Protein AF-H6QPW7-F1 (afdb_monomer)

Organism: Puccinia graminis f. sp. tritici (strain CRL 75-36-700-3 / race SCCL) (NCBI:txid418459)

Structure (mmCIF, N/CA/C/O backbone):
data_AF-H6QPW7-F1
#
_entry.id   AF-H6QPW7-F1
#
loop_
_atom_site.group_PDB
_atom_site.id
_atom_site.type_symbol
_atom_site.label_atom_id
_atom_site.label_alt_id
_atom_site.label_comp_id
_atom_site.label_asym_id
_atom_site.label_entity_id
_atom_site.label_seq_id
_atom_site.pdbx_PDB_ins_code
_atom_site.Cartn_x
_atom_site.Cartn_y
_atom_site.Cartn_z
_atom_site.occupancy
_atom_site.B_iso_or_equiv
_atom_site.auth_seq_id
_atom_site.auth_comp_id
_atom_site.auth_asym_id
_atom_site.auth_atom_id
_atom_site.pdbx_PDB_model_num
ATOM 1 N N . MET A 1 1 ? 4.944 -26.495 13.567 1.00 39.94 1 MET A N 1
ATOM 2 C CA . MET A 1 1 ? 5.649 -27.652 12.977 1.00 39.94 1 MET A CA 1
ATOM 3 C C . MET A 1 1 ? 5.224 -27.762 11.519 1.00 39.94 1 MET A C 1
ATOM 5 O O . MET A 1 1 ? 4.071 -28.069 11.280 1.00 39.94 1 MET A O 1
ATOM 9 N N . LEU A 1 2 ? 6.108 -27.364 10.595 1.00 32.50 2 LEU A N 1
ATOM 10 C CA . LEU A 1 2 ? 6.227 -27.74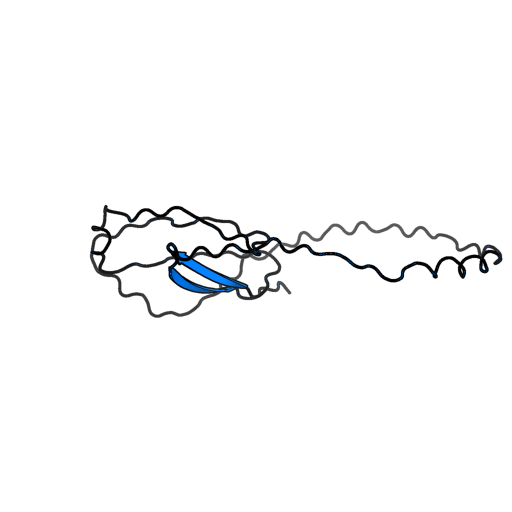3 9.172 1.00 32.50 2 LEU A CA 1
ATOM 11 C C . LEU A 1 2 ? 7.302 -26.815 8.576 1.00 32.50 2 LEU A C 1
ATOM 13 O O . LEU A 1 2 ? 7.024 -25.730 8.074 1.00 32.50 2 LEU A O 1
ATOM 17 N N . ARG A 1 3 ? 8.564 -27.215 8.748 1.00 32.81 3 ARG A N 1
ATOM 18 C CA . ARG A 1 3 ? 9.747 -26.561 8.182 1.00 32.81 3 ARG A CA 1
ATOM 19 C C . ARG A 1 3 ? 9.933 -27.149 6.778 1.00 32.81 3 ARG A C 1
ATOM 21 O O . ARG A 1 3 ? 10.166 -28.346 6.669 1.00 32.81 3 ARG A O 1
ATOM 28 N N . ARG A 1 4 ? 9.783 -26.357 5.710 1.00 34.12 4 ARG A N 1
ATOM 29 C CA . ARG A 1 4 ? 10.234 -26.767 4.367 1.00 34.12 4 ARG A CA 1
ATOM 30 C C . ARG A 1 4 ? 11.649 -26.250 4.152 1.00 34.12 4 ARG A C 1
ATOM 32 O O . ARG A 1 4 ? 11.848 -25.065 3.905 1.00 34.12 4 ARG A O 1
ATOM 39 N N . GLU A 1 5 ? 12.612 -27.152 4.274 1.00 38.09 5 GLU A N 1
ATOM 40 C CA . GLU A 1 5 ? 13.963 -26.990 3.741 1.00 38.09 5 GLU A CA 1
ATOM 41 C C . GLU A 1 5 ? 13.925 -27.208 2.224 1.00 38.09 5 GLU A C 1
ATOM 43 O O . GLU A 1 5 ? 13.403 -28.215 1.747 1.00 38.09 5 GLU A O 1
ATOM 48 N N . TYR A 1 6 ? 14.456 -26.254 1.459 1.00 46.06 6 TYR A N 1
ATOM 49 C CA . TYR A 1 6 ? 14.713 -26.435 0.031 1.00 46.06 6 TYR A CA 1
ATOM 50 C C . TYR A 1 6 ? 16.184 -26.843 -0.152 1.00 46.06 6 TYR A C 1
ATOM 52 O O . TYR A 1 6 ? 17.058 -26.151 0.378 1.00 46.06 6 TYR A O 1
ATOM 60 N N . PRO A 1 7 ? 16.492 -27.928 -0.885 1.00 53.88 7 PRO A N 1
ATOM 61 C CA . PRO A 1 7 ? 17.873 -28.298 -1.180 1.00 53.88 7 PRO A CA 1
ATOM 62 C C . PRO A 1 7 ? 18.510 -27.319 -2.187 1.00 53.88 7 PRO A C 1
ATOM 64 O O . PRO A 1 7 ? 17.799 -26.724 -3.004 1.00 53.88 7 PRO A O 1
ATOM 67 N N . PRO A 1 8 ? 19.848 -27.157 -2.186 1.00 44.06 8 PRO A N 1
ATOM 68 C CA . PRO A 1 8 ? 20.527 -26.330 -3.175 1.00 44.06 8 PRO A CA 1
ATOM 69 C C . PRO A 1 8 ? 20.484 -26.994 -4.560 1.00 44.06 8 PRO A C 1
ATOM 71 O O . PRO A 1 8 ? 20.964 -28.112 -4.752 1.00 44.06 8 PRO A O 1
ATOM 74 N N . LEU A 1 9 ? 19.940 -26.274 -5.544 1.00 38.06 9 LEU A N 1
ATOM 75 C CA . LEU A 1 9 ? 20.021 -26.623 -6.962 1.00 38.06 9 LEU A CA 1
ATOM 76 C C . LEU A 1 9 ? 21.491 -26.599 -7.414 1.00 38.06 9 LEU A C 1
ATOM 78 O O . LEU A 1 9 ? 22.078 -25.535 -7.605 1.00 38.06 9 LEU A O 1
ATOM 82 N N . LYS A 1 10 ? 22.084 -27.781 -7.610 1.00 41.88 10 LYS A N 1
ATOM 83 C CA . LYS A 1 10 ? 23.332 -27.946 -8.366 1.00 41.88 10 LYS A CA 1
ATOM 84 C C . LYS A 1 10 ? 23.009 -27.866 -9.858 1.00 41.88 10 LYS A C 1
ATOM 86 O O . LYS A 1 10 ? 22.508 -28.825 -10.437 1.00 41.88 10 LYS A O 1
ATOM 91 N N . LEU A 1 11 ? 23.293 -26.722 -10.475 1.00 35.28 11 LEU A N 1
ATOM 92 C CA . LEU A 1 11 ? 23.216 -26.555 -11.925 1.00 35.28 11 LEU A CA 1
ATOM 93 C C . LEU A 1 11 ? 24.535 -27.037 -12.549 1.00 35.28 11 LEU A C 1
ATOM 95 O O . LEU A 1 11 ? 25.520 -26.304 -12.592 1.00 35.28 11 LEU A O 1
ATOM 99 N N . GLY A 1 12 ? 24.567 -28.299 -12.977 1.00 38.00 12 GLY A N 1
ATOM 100 C CA . GLY A 1 12 ? 25.641 -28.832 -13.810 1.00 38.00 12 GLY A CA 1
ATOM 101 C C . GLY A 1 12 ? 25.436 -28.399 -15.260 1.00 38.00 12 GLY A C 1
ATOM 102 O O . GLY A 1 12 ? 24.451 -28.785 -15.883 1.00 38.00 12 GLY A O 1
ATOM 103 N N . PHE A 1 13 ? 26.355 -27.599 -15.800 1.00 38.84 13 PHE A N 1
ATOM 104 C CA . PHE A 1 13 ? 26.427 -27.337 -17.235 1.00 38.84 13 PHE A CA 1
ATOM 105 C C . PHE A 1 13 ? 27.181 -28.484 -17.909 1.00 38.84 13 PHE A C 1
ATOM 107 O O . PHE A 1 13 ? 28.396 -28.609 -17.779 1.00 38.84 13 PHE A O 1
ATOM 114 N N . PHE A 1 14 ? 26.441 -29.327 -18.621 1.00 38.41 14 PHE A N 1
ATOM 115 C CA . PHE A 1 14 ? 26.983 -30.287 -19.573 1.00 38.41 14 PHE A CA 1
ATOM 116 C C . PHE A 1 14 ? 27.149 -29.548 -20.909 1.00 38.41 14 PHE A C 1
ATOM 118 O O . PHE A 1 14 ? 26.158 -29.137 -21.509 1.00 38.41 14 PHE A O 1
ATOM 125 N N . LEU A 1 15 ? 28.388 -29.313 -21.348 1.00 40.44 15 LEU A N 1
ATOM 126 C CA . LEU A 1 15 ? 28.691 -28.782 -22.680 1.00 40.44 15 LEU A CA 1
ATOM 127 C C . LEU A 1 15 ? 29.106 -29.946 -23.591 1.00 40.44 15 LEU A C 1
ATOM 129 O O . LEU A 1 15 ? 30.235 -30.420 -23.456 1.00 40.44 15 LEU A O 1
ATOM 133 N N . PRO A 1 16 ? 28.270 -30.401 -24.539 1.00 44.91 16 PRO A N 1
ATOM 134 C CA . PRO A 1 16 ? 28.754 -31.189 -25.654 1.00 44.91 16 PRO A CA 1
ATOM 135 C C . PRO A 1 16 ? 29.005 -30.271 -26.860 1.00 44.91 16 PRO A C 1
ATOM 137 O O . PRO A 1 16 ? 28.100 -29.605 -27.352 1.00 44.91 16 PRO A O 1
ATOM 140 N N . GLY A 1 17 ? 30.242 -30.282 -27.359 1.00 46.91 17 GLY A N 1
ATOM 141 C CA . GLY A 1 17 ? 30.522 -30.008 -28.771 1.00 46.91 17 GLY A CA 1
ATOM 142 C C . GLY A 1 17 ? 30.824 -28.560 -29.155 1.00 46.91 17 GLY A C 1
ATOM 143 O O . GLY A 1 17 ? 30.012 -27.914 -29.800 1.00 46.91 17 GLY A O 1
ATOM 144 N N . MET A 1 18 ? 32.041 -28.088 -28.870 1.00 49.69 18 MET A N 1
ATOM 145 C CA . MET A 1 18 ? 32.648 -26.942 -29.578 1.00 49.69 18 MET A CA 1
ATOM 146 C C . MET A 1 18 ? 34.099 -27.234 -30.000 1.00 49.69 18 MET A C 1
ATOM 148 O O . MET A 1 18 ? 34.947 -26.348 -30.043 1.00 49.69 18 MET A O 1
ATOM 152 N N . ILE A 1 19 ? 34.400 -28.494 -30.320 1.00 54.38 19 ILE A N 1
ATOM 153 C CA . ILE A 1 19 ? 35.690 -28.914 -30.880 1.00 54.38 19 ILE A CA 1
ATOM 154 C C . ILE A 1 19 ? 35.390 -29.506 -32.253 1.00 54.38 19 ILE A C 1
ATOM 156 O O . ILE A 1 19 ? 35.017 -30.669 -32.332 1.00 54.38 19 ILE A O 1
ATOM 160 N N . THR A 1 20 ? 35.446 -28.681 -33.306 1.00 51.12 20 THR A N 1
ATOM 161 C CA . THR A 1 20 ? 35.619 -29.105 -34.724 1.00 51.12 20 THR A CA 1
ATOM 162 C C . THR A 1 20 ? 35.648 -27.954 -35.745 1.00 51.12 20 THR A C 1
ATOM 164 O O . THR A 1 20 ? 35.863 -28.218 -36.920 1.00 51.12 20 THR A O 1
ATOM 167 N N . ILE A 1 21 ? 35.528 -26.674 -35.361 1.00 50.00 21 ILE A N 1
ATOM 168 C CA . ILE A 1 21 ? 35.514 -25.559 -36.346 1.00 50.00 21 ILE A CA 1
ATOM 169 C C . ILE A 1 21 ? 36.919 -24.963 -36.613 1.00 50.00 21 ILE A C 1
ATOM 171 O O . ILE A 1 21 ? 37.089 -24.072 -37.436 1.00 50.00 21 ILE A O 1
ATOM 175 N N . LEU A 1 22 ? 37.979 -25.475 -35.977 1.00 49.81 22 LEU A N 1
ATOM 176 C CA . LEU A 1 22 ? 39.330 -24.906 -36.117 1.00 49.81 22 LEU A CA 1
ATOM 177 C C . LEU A 1 22 ? 40.135 -25.392 -37.338 1.00 49.81 22 LEU A C 1
ATOM 179 O O . LEU A 1 22 ? 41.239 -24.897 -37.544 1.00 49.81 22 LEU A O 1
ATOM 183 N N . LEU A 1 23 ? 39.608 -26.295 -38.178 1.00 50.81 23 LEU A N 1
ATOM 184 C CA . LEU A 1 23 ? 40.371 -26.869 -39.303 1.00 50.81 23 LEU A CA 1
ATOM 185 C C . LEU A 1 23 ? 39.978 -26.394 -40.715 1.00 50.81 23 LEU A C 1
ATOM 187 O O . LEU A 1 23 ? 40.616 -26.814 -41.674 1.00 50.81 23 LEU A O 1
ATOM 191 N N . SER A 1 24 ? 38.997 -25.497 -40.878 1.00 45.72 24 SER A N 1
ATOM 192 C CA . SER A 1 24 ? 38.627 -24.961 -42.206 1.00 45.72 24 SER A CA 1
ATOM 193 C C . SER A 1 24 ? 39.101 -23.526 -42.471 1.00 45.72 24 SER A C 1
ATOM 195 O O . SER A 1 24 ? 38.819 -22.981 -43.533 1.00 45.72 24 SER A O 1
ATOM 197 N N . CYS A 1 25 ? 39.814 -22.895 -41.532 1.00 46.94 25 CYS A N 1
ATOM 198 C CA . CYS A 1 25 ? 40.238 -21.491 -41.657 1.00 46.94 25 CYS A CA 1
ATOM 199 C C . CYS A 1 25 ? 41.645 -21.315 -42.271 1.00 46.94 25 CYS A C 1
ATOM 201 O O . CYS A 1 25 ? 42.064 -20.198 -42.554 1.00 46.94 25 CYS A O 1
ATOM 203 N N . ILE A 1 26 ? 42.387 -22.406 -42.499 1.00 54.00 26 ILE A N 1
ATOM 204 C CA . ILE A 1 26 ? 43.803 -22.347 -42.915 1.00 54.00 26 ILE A CA 1
ATOM 205 C C . ILE A 1 26 ? 43.977 -22.249 -44.447 1.00 54.00 26 ILE A C 1
ATOM 207 O O . ILE A 1 26 ? 45.061 -21.932 -44.925 1.00 54.00 26 ILE A O 1
ATOM 211 N N . THR A 1 27 ? 42.924 -22.418 -45.252 1.00 51.12 27 THR A N 1
ATOM 212 C CA . THR A 1 27 ? 43.046 -22.434 -46.725 1.00 51.12 27 THR A CA 1
ATOM 213 C C . THR A 1 27 ? 42.746 -21.110 -47.441 1.00 51.12 27 THR A C 1
ATOM 215 O O . THR A 1 27 ? 42.829 -21.070 -48.663 1.00 51.12 27 THR A O 1
ATOM 218 N N . PHE A 1 28 ? 42.481 -20.002 -46.736 1.00 47.91 28 PHE A N 1
ATOM 219 C CA . PHE A 1 28 ? 42.195 -18.697 -47.373 1.00 47.91 28 PHE A CA 1
ATOM 220 C C . PHE A 1 28 ? 43.339 -17.665 -47.315 1.00 47.91 28 PHE A C 1
ATOM 222 O O . PHE A 1 28 ? 43.139 -16.502 -47.653 1.00 47.91 28 PHE A O 1
ATOM 229 N N . LEU A 1 29 ? 44.560 -18.067 -46.944 1.00 51.06 29 LEU A N 1
ATOM 230 C CA . LEU A 1 29 ? 45.709 -17.158 -46.782 1.00 51.06 29 LEU A CA 1
ATOM 231 C C . LEU A 1 29 ? 46.474 -16.800 -48.074 1.00 51.06 29 LEU A C 1
ATOM 233 O O . LEU A 1 29 ? 47.597 -16.319 -47.993 1.00 51.06 29 LEU A O 1
ATOM 237 N N . ASN A 1 30 ? 45.891 -16.978 -49.263 1.00 53.06 30 ASN A N 1
ATOM 238 C CA . ASN A 1 30 ? 46.532 -16.558 -50.518 1.00 53.06 30 ASN A CA 1
ATOM 239 C C . ASN A 1 30 ? 45.555 -15.849 -51.466 1.00 53.06 30 ASN A C 1
ATOM 241 O O . ASN A 1 30 ? 45.174 -16.382 -52.504 1.00 53.06 30 ASN A O 1
ATOM 245 N N . LEU A 1 31 ? 45.181 -14.617 -51.116 1.00 56.28 31 LEU A N 1
ATOM 246 C CA . LEU A 1 31 ? 44.671 -13.625 -52.065 1.00 56.28 31 LEU A CA 1
ATOM 247 C C . LEU A 1 31 ? 45.597 -12.395 -52.038 1.00 56.28 31 LEU A C 1
ATOM 249 O O . LEU A 1 31 ? 46.039 -12.000 -50.956 1.00 56.28 31 LEU A O 1
ATOM 253 N N . PRO A 1 32 ? 45.917 -11.793 -53.200 1.00 57.75 32 PRO A N 1
ATOM 254 C CA . PRO A 1 32 ? 46.751 -10.598 -53.271 1.00 57.75 32 PRO A CA 1
ATOM 255 C C . PRO A 1 32 ? 46.075 -9.424 -52.541 1.00 57.75 32 PRO A C 1
ATOM 257 O O . PRO A 1 32 ? 44.8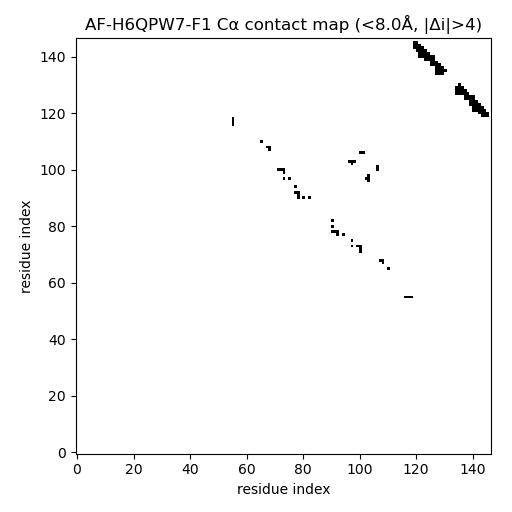46 -9.326 -52.548 1.00 57.75 32 PRO A O 1
ATOM 260 N N . PRO A 1 33 ? 46.845 -8.516 -51.917 1.00 56.28 33 PRO A N 1
ATOM 261 C CA . PRO A 1 33 ? 46.281 -7.406 -51.169 1.00 56.28 33 PRO A CA 1
ATOM 262 C C . PRO A 1 33 ? 45.638 -6.404 -52.131 1.00 56.28 33 PRO A C 1
ATOM 264 O O . PRO A 1 33 ? 46.318 -5.621 -52.793 1.00 56.28 33 PRO A O 1
ATOM 267 N N . THR A 1 34 ? 44.311 -6.390 -52.194 1.00 50.38 34 THR A N 1
ATOM 268 C CA . THR A 1 34 ? 43.570 -5.260 -52.753 1.00 50.38 34 THR A CA 1
ATOM 269 C C . THR A 1 34 ? 43.735 -4.087 -51.790 1.00 50.38 34 THR A C 1
ATOM 271 O O . THR A 1 34 ? 43.269 -4.137 -50.650 1.00 50.38 34 THR A O 1
ATOM 274 N N . ILE A 1 35 ? 44.418 -3.024 -52.221 1.00 52.44 35 ILE A N 1
ATOM 275 C CA . ILE A 1 35 ? 44.517 -1.779 -51.452 1.00 52.44 35 ILE A CA 1
ATOM 276 C C . ILE A 1 35 ? 43.123 -1.142 -51.410 1.00 52.44 35 ILE A C 1
ATOM 278 O O . ILE A 1 35 ? 42.723 -0.409 -52.312 1.00 52.44 35 ILE A O 1
ATOM 282 N N . LEU A 1 36 ? 42.365 -1.423 -50.351 1.00 48.28 36 LEU A N 1
ATOM 283 C CA . LEU A 1 36 ? 41.203 -0.628 -49.972 1.00 48.28 36 LEU A CA 1
ATOM 284 C C . LEU A 1 36 ? 41.717 0.627 -49.269 1.00 48.28 36 LEU A C 1
ATOM 286 O O . LEU A 1 36 ? 42.100 0.596 -48.095 1.00 48.28 36 LEU A O 1
ATOM 290 N N . GLY A 1 37 ? 41.741 1.733 -50.015 1.00 48.31 37 GLY A N 1
ATOM 291 C CA . GLY A 1 37 ? 41.980 3.062 -49.471 1.00 48.31 37 GLY A CA 1
ATOM 292 C C . GLY A 1 37 ? 41.043 3.309 -48.293 1.00 48.31 37 GLY A C 1
ATOM 293 O O . GLY A 1 37 ? 39.834 3.458 -48.462 1.00 48.31 37 GLY A O 1
ATOM 294 N N . HIS A 1 38 ? 41.602 3.333 -47.084 1.00 45.44 38 HIS A N 1
ATOM 295 C CA . HIS A 1 38 ? 40.885 3.736 -45.884 1.00 45.44 38 HIS A CA 1
ATOM 296 C C . HIS A 1 38 ? 40.676 5.249 -45.941 1.00 45.44 38 HIS A C 1
ATOM 298 O O . HIS A 1 38 ? 41.431 6.030 -45.364 1.00 45.44 38 HIS A O 1
ATOM 304 N N . GLY A 1 39 ? 39.621 5.665 -46.641 1.00 44.72 39 GLY A N 1
ATOM 305 C CA . GLY A 1 39 ? 38.995 6.953 -46.400 1.00 44.72 39 GLY A CA 1
ATOM 306 C C . GLY A 1 39 ? 38.512 6.962 -44.955 1.00 44.72 39 GLY A C 1
ATOM 307 O O . GLY A 1 39 ? 37.447 6.433 -44.640 1.00 44.72 39 GLY A O 1
ATOM 308 N N . ARG A 1 40 ? 39.332 7.510 -44.054 1.00 45.16 40 ARG A N 1
ATOM 309 C CA . ARG A 1 40 ? 38.991 7.742 -42.652 1.00 45.16 40 ARG A CA 1
ATOM 310 C C . ARG A 1 40 ? 37.881 8.788 -42.629 1.00 45.16 40 ARG A C 1
ATOM 312 O O . ARG A 1 40 ? 38.143 9.982 -42.548 1.00 45.16 40 ARG A O 1
ATOM 319 N N . SER A 1 41 ? 36.638 8.331 -42.763 1.00 52.62 41 SER A N 1
ATOM 320 C CA . SER A 1 41 ? 35.471 9.168 -42.526 1.00 52.62 41 SER A CA 1
ATOM 321 C C . SER A 1 41 ? 35.555 9.634 -41.073 1.00 52.62 41 SER A C 1
ATOM 323 O O . SER A 1 41 ? 35.634 8.783 -40.178 1.00 52.62 41 SER A O 1
ATOM 325 N N . PRO A 1 42 ? 35.633 10.947 -40.798 1.00 51.56 42 PRO A N 1
ATOM 326 C CA . PRO A 1 42 ? 35.625 11.422 -39.430 1.00 51.56 42 PRO A CA 1
ATOM 327 C C . PRO A 1 42 ? 34.295 10.991 -38.818 1.00 51.56 42 PRO A C 1
ATOM 329 O O . PRO A 1 42 ? 33.228 11.431 -39.246 1.00 51.56 42 PRO A O 1
ATOM 332 N N . SER A 1 43 ? 34.355 10.100 -37.828 1.00 53.94 43 SER A N 1
ATOM 333 C CA . SER A 1 43 ? 33.201 9.758 -37.011 1.00 53.94 43 SER A CA 1
ATOM 334 C C . SER A 1 43 ? 32.712 11.052 -36.375 1.00 53.94 43 SER A C 1
ATOM 336 O O . SER A 1 43 ? 33.327 11.565 -35.438 1.00 53.94 43 SER A O 1
ATOM 338 N N . LYS A 1 44 ? 31.638 11.616 -36.926 1.00 51.22 44 LYS A N 1
ATOM 339 C CA . LYS A 1 44 ? 30.948 12.758 -36.346 1.00 51.22 44 LYS A CA 1
ATOM 340 C C . LYS A 1 44 ? 30.511 12.308 -34.956 1.00 51.22 44 LYS A C 1
ATOM 342 O O . LYS A 1 44 ? 29.613 11.478 -34.836 1.00 51.22 44 LYS A O 1
ATOM 347 N N . LEU A 1 45 ? 31.200 12.786 -33.918 1.00 56.69 45 LEU A N 1
ATOM 348 C CA . LEU A 1 45 ? 30.793 12.608 -32.529 1.00 56.69 45 LEU A CA 1
ATOM 349 C C . LEU A 1 45 ? 29.419 13.250 -32.407 1.00 56.69 45 LEU A C 1
ATOM 351 O O . LEU A 1 45 ? 29.270 14.466 -32.316 1.00 56.69 45 LEU A O 1
ATOM 355 N N . GLN A 1 46 ? 28.399 12.413 -32.523 1.00 59.16 46 GLN A N 1
ATOM 356 C CA . GLN A 1 46 ? 27.025 12.834 -32.420 1.00 59.16 46 GLN A CA 1
ATOM 357 C C . GLN A 1 46 ? 26.799 13.072 -30.936 1.00 59.16 46 GLN A C 1
ATOM 359 O O . GLN A 1 46 ? 26.654 12.127 -30.159 1.00 59.16 46 GLN A O 1
ATOM 364 N N . THR A 1 47 ? 26.872 14.343 -30.537 1.00 54.78 47 THR A N 1
ATOM 365 C CA . THR A 1 47 ? 26.465 14.802 -29.212 1.00 54.78 47 THR A CA 1
ATOM 366 C C . THR A 1 47 ? 25.166 14.091 -28.885 1.00 54.78 47 THR A C 1
ATOM 368 O O . THR A 1 47 ? 24.186 14.241 -29.621 1.00 54.78 47 THR A O 1
ATOM 371 N N . ARG A 1 48 ? 25.172 13.254 -27.836 1.00 60.31 48 ARG A N 1
ATOM 372 C CA . ARG A 1 48 ? 23.941 12.644 -27.336 1.00 60.31 48 ARG A CA 1
ATOM 373 C C . ARG A 1 48 ? 22.945 13.781 -27.196 1.00 60.31 48 ARG A C 1
ATOM 375 O O . ARG A 1 48 ? 23.203 14.706 -26.427 1.00 60.31 48 ARG A O 1
ATOM 382 N N . GLN A 1 49 ? 21.847 13.726 -27.950 1.00 55.25 49 GLN A N 1
ATOM 383 C CA . GLN A 1 49 ? 20.729 14.617 -27.691 1.00 55.25 49 GLN A CA 1
ATOM 384 C C . GLN A 1 49 ? 20.452 14.527 -26.197 1.00 55.25 49 GLN A C 1
ATOM 386 O O . GLN A 1 49 ? 20.299 13.429 -25.650 1.00 55.25 49 GLN A O 1
ATOM 391 N N . ILE A 1 50 ? 20.454 15.679 -25.533 1.00 56.28 50 ILE A N 1
ATOM 392 C CA . ILE A 1 50 ? 19.903 15.793 -24.194 1.00 56.28 50 ILE A CA 1
ATOM 393 C C . ILE A 1 50 ? 18.438 15.405 -24.365 1.00 56.28 50 ILE A C 1
ATOM 395 O O . ILE A 1 50 ? 17.623 16.193 -24.837 1.00 56.28 50 ILE A O 1
ATOM 399 N N . VAL A 1 51 ? 18.124 14.140 -24.089 1.00 59.56 51 VAL A N 1
ATOM 400 C CA . VAL A 1 51 ? 16.750 13.658 -24.055 1.00 59.56 51 VAL A CA 1
ATOM 401 C C . VAL A 1 51 ? 16.135 14.341 -22.848 1.00 59.56 51 VAL A C 1
ATOM 403 O O . VAL A 1 51 ? 16.311 13.886 -21.716 1.00 59.56 51 VAL A O 1
ATOM 406 N N . VAL A 1 52 ? 15.468 15.469 -23.090 1.00 58.66 52 VAL A N 1
ATOM 407 C CA . VAL A 1 52 ? 14.590 16.099 -22.112 1.00 58.66 52 VAL A CA 1
ATOM 408 C C . VAL A 1 52 ? 13.520 15.060 -21.810 1.00 58.66 52 VAL A C 1
ATOM 410 O O . VAL A 1 52 ? 12.649 14.779 -22.632 1.00 58.66 52 VAL A O 1
ATOM 413 N N . ARG A 1 53 ? 13.660 14.385 -20.668 1.00 61.59 53 ARG A N 1
ATOM 414 C CA . ARG A 1 53 ? 12.687 13.387 -20.239 1.00 61.59 53 ARG A CA 1
ATOM 415 C C . ARG A 1 53 ? 11.431 14.159 -19.848 1.00 61.59 53 ARG A C 1
ATOM 417 O O . ARG A 1 53 ? 11.534 14.988 -18.944 1.00 61.59 53 ARG A O 1
ATOM 424 N N . PRO A 1 54 ? 10.273 13.924 -20.487 1.00 63.44 54 PRO A N 1
ATOM 425 C CA . PRO A 1 54 ? 9.037 14.483 -19.969 1.00 63.44 54 PRO A CA 1
ATOM 426 C C . PRO A 1 54 ? 8.852 14.009 -18.523 1.00 63.44 54 PRO A C 1
ATOM 428 O O . PRO A 1 54 ? 9.305 12.917 -18.154 1.00 63.44 54 PRO A O 1
ATOM 431 N N . ASN A 1 55 ? 8.193 14.836 -17.711 1.00 67.75 55 ASN A N 1
ATOM 432 C CA . ASN A 1 55 ? 7.740 14.431 -16.384 1.00 67.75 55 ASN A CA 1
ATOM 433 C C . ASN A 1 55 ? 6.995 13.091 -16.474 1.00 67.75 55 ASN A C 1
ATOM 435 O O . ASN A 1 55 ? 6.383 12.775 -17.499 1.00 67.75 55 ASN A O 1
ATOM 439 N N . ALA A 1 56 ? 7.071 12.286 -15.411 1.00 66.94 56 ALA A N 1
ATOM 440 C CA . ALA A 1 56 ? 6.372 11.007 -15.363 1.00 66.94 56 ALA A CA 1
ATOM 441 C C . ALA A 1 56 ? 4.885 11.212 -15.697 1.00 66.94 56 ALA A C 1
ATOM 443 O O . ALA A 1 56 ? 4.247 12.110 -15.143 1.00 66.94 56 ALA A O 1
ATOM 444 N N . LEU A 1 57 ? 4.337 10.403 -16.612 1.00 70.69 57 LEU A N 1
ATOM 445 C CA . LEU A 1 57 ? 2.913 10.493 -16.923 1.00 70.69 57 LEU A CA 1
ATOM 446 C C . LEU A 1 57 ? 2.089 10.109 -15.699 1.00 70.69 57 LEU A C 1
ATOM 448 O O . LEU A 1 57 ? 2.349 9.095 -15.048 1.00 70.69 57 LEU A O 1
ATOM 452 N N . ARG A 1 58 ? 1.069 10.920 -15.417 1.00 71.44 58 ARG A N 1
ATOM 453 C CA . ARG A 1 58 ? 0.110 10.650 -14.355 1.00 71.44 58 ARG A CA 1
ATOM 454 C C . ARG A 1 58 ? -0.967 9.712 -14.888 1.00 71.44 58 ARG A C 1
ATOM 456 O O . ARG A 1 58 ? -1.855 10.141 -15.617 1.00 71.44 58 ARG A O 1
ATOM 463 N N . ASN A 1 59 ? -0.903 8.449 -14.487 1.00 71.38 59 ASN A N 1
ATOM 464 C CA . ASN A 1 59 ? -2.034 7.543 -14.642 1.00 71.38 59 ASN A CA 1
ATOM 465 C C . ASN A 1 59 ? -3.049 7.847 -13.537 1.00 71.38 59 ASN A C 1
ATOM 467 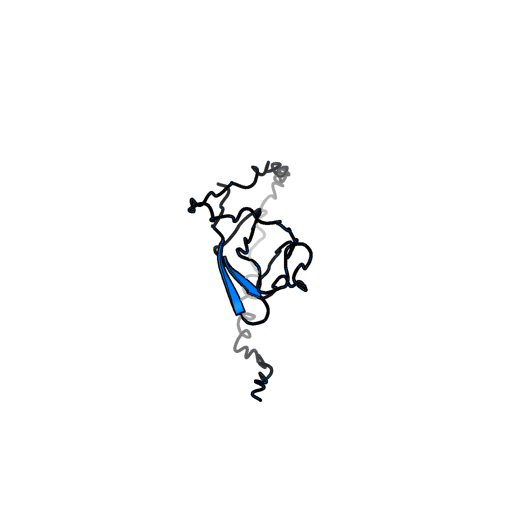O O . ASN A 1 59 ? -2.673 7.999 -12.374 1.00 71.38 59 ASN A O 1
ATOM 471 N N . PHE A 1 60 ? -4.320 7.964 -13.906 1.00 75.81 60 PHE A N 1
ATOM 472 C CA . PHE A 1 60 ? -5.413 8.145 -12.962 1.00 75.81 60 PHE A CA 1
ATOM 473 C C . PHE A 1 60 ? -6.379 6.979 -13.107 1.00 75.81 60 PHE A C 1
ATOM 475 O O . PHE A 1 60 ? -6.866 6.703 -14.200 1.00 75.81 60 PHE A O 1
ATOM 482 N N . GLU A 1 61 ? -6.626 6.297 -11.999 1.00 74.12 61 GLU A N 1
ATOM 483 C CA . GLU A 1 61 ? -7.665 5.285 -11.888 1.00 74.12 61 GLU A CA 1
ATOM 484 C C . GLU A 1 61 ? -8.812 5.905 -11.091 1.00 74.12 61 GLU A C 1
ATOM 486 O O . GLU A 1 61 ? -8.593 6.435 -9.999 1.00 74.12 61 GLU A O 1
ATOM 491 N N . ILE A 1 62 ? -10.024 5.870 -11.644 1.00 80.62 62 ILE A N 1
ATOM 492 C CA . ILE A 1 62 ? -11.215 6.324 -10.927 1.00 80.62 62 ILE A CA 1
ATOM 493 C C . ILE A 1 62 ? -11.602 5.224 -9.945 1.00 80.62 62 ILE A C 1
ATOM 495 O O . ILE A 1 62 ? -11.872 4.094 -10.345 1.00 80.62 62 ILE A O 1
ATOM 499 N N . ARG A 1 63 ? -11.641 5.569 -8.660 1.00 77.50 63 ARG A N 1
ATOM 500 C CA . ARG A 1 63 ? -12.208 4.735 -7.601 1.00 77.50 63 ARG A CA 1
ATOM 501 C C . ARG A 1 63 ? -13.221 5.559 -6.826 1.00 77.50 63 ARG A C 1
ATOM 503 O O . ARG A 1 63 ? -13.091 6.781 -6.745 1.00 77.50 63 ARG A O 1
ATOM 510 N N . GLU A 1 64 ? -14.221 4.888 -6.274 1.00 87.31 64 GLU A N 1
ATOM 511 C CA . GLU A 1 64 ? -15.126 5.519 -5.321 1.00 87.31 64 GLU A CA 1
ATOM 512 C C . GLU A 1 64 ? -14.313 6.047 -4.125 1.00 87.31 64 GLU A C 1
ATOM 514 O O . GLU A 1 64 ? -13.427 5.333 -3.636 1.00 87.31 64 GLU A O 1
ATOM 519 N N . PRO A 1 65 ? -14.542 7.297 -3.679 1.00 84.44 65 PRO A N 1
ATOM 520 C CA . PRO A 1 65 ? -13.849 7.830 -2.519 1.00 84.44 65 PRO A CA 1
ATOM 521 C C . PRO A 1 65 ? -14.083 6.938 -1.292 1.00 84.44 65 PRO A C 1
ATOM 523 O O . PRO A 1 65 ? -15.226 6.570 -1.019 1.00 84.44 65 PRO A O 1
ATOM 526 N N . PRO A 1 66 ? -13.035 6.595 -0.525 1.00 83.88 66 PRO A N 1
ATOM 527 C CA . PRO A 1 66 ? -13.212 5.808 0.684 1.00 83.88 66 PRO A CA 1
ATOM 528 C C . PRO A 1 66 ? -14.061 6.584 1.695 1.00 83.88 66 PRO A C 1
ATOM 530 O O . PRO A 1 66 ? -13.867 7.784 1.897 1.00 83.88 66 PRO A O 1
ATOM 533 N N . VAL A 1 67 ? -14.987 5.894 2.363 1.00 86.12 67 VAL A N 1
ATOM 534 C CA . VAL A 1 67 ? -15.751 6.474 3.472 1.00 86.12 67 VAL A CA 1
ATOM 535 C C . VAL A 1 67 ? -14.795 6.707 4.642 1.00 86.12 67 VAL A C 1
ATOM 537 O O . VAL A 1 67 ? -14.264 5.759 5.224 1.00 86.12 67 VAL A O 1
ATOM 540 N N . VAL A 1 68 ? -14.558 7.976 4.980 1.00 88.06 68 VAL A N 1
ATOM 541 C CA . VAL A 1 68 ? -13.655 8.359 6.072 1.00 88.06 68 VAL A CA 1
ATOM 542 C C . VAL A 1 68 ? -14.474 8.747 7.309 1.00 88.06 68 VAL A C 1
ATOM 544 O O . VAL A 1 68 ? -15.277 9.683 7.234 1.00 88.06 68 VAL A O 1
ATOM 547 N N . PRO A 1 69 ? -14.306 8.057 8.451 1.00 88.00 69 PRO A N 1
ATOM 548 C CA . PRO A 1 69 ? -14.986 8.416 9.690 1.00 88.00 69 PRO A CA 1
ATOM 549 C C . PRO A 1 69 ? -14.461 9.750 10.243 1.00 88.00 69 PRO A C 1
ATOM 551 O O . PRO A 1 69 ? -13.297 10.100 10.069 1.00 88.00 69 PRO A O 1
ATOM 554 N N . ARG A 1 70 ? -15.308 10.493 10.969 1.00 86.94 70 ARG A N 1
ATOM 555 C CA . ARG A 1 70 ? -14.953 11.784 11.601 1.00 86.94 70 ARG A CA 1
ATOM 556 C C . ARG A 1 70 ? -14.207 11.624 12.940 1.00 86.94 70 ARG A C 1
ATOM 558 O O . ARG A 1 70 ? -14.424 12.403 13.864 1.00 86.94 70 ARG A O 1
ATOM 565 N N . SER A 1 71 ? -13.380 10.591 13.077 1.00 87.19 71 SER A N 1
ATOM 566 C CA . SER A 1 71 ? -12.564 10.330 14.270 1.00 87.19 71 SER A CA 1
ATOM 567 C C . SER A 1 71 ? -11.172 10.956 14.143 1.00 87.19 71 SER A C 1
ATOM 569 O O . SER A 1 71 ? -10.777 11.419 13.073 1.00 87.19 71 SER A O 1
ATOM 571 N N . LYS A 1 72 ? -10.396 10.955 15.233 1.00 89.81 72 LYS A N 1
ATOM 572 C CA . LYS A 1 72 ? -8.985 11.356 15.191 1.00 89.81 72 LYS A CA 1
ATOM 573 C C . LYS A 1 72 ? -8.218 10.456 14.212 1.00 89.81 72 LYS A C 1
ATOM 575 O O . LYS A 1 72 ? -8.239 9.238 14.366 1.00 89.81 72 LYS A O 1
ATOM 580 N N . ALA A 1 73 ? -7.544 11.061 13.238 1.00 90.50 73 ALA A N 1
ATOM 581 C CA . ALA A 1 73 ? -6.698 10.364 12.275 1.00 90.50 73 ALA A CA 1
ATOM 582 C C . ALA A 1 73 ? -5.219 10.406 12.692 1.00 90.50 73 ALA A C 1
ATOM 584 O O . ALA A 1 73 ? -4.792 11.308 13.416 1.00 90.50 73 ALA A O 1
ATOM 585 N N . CYS A 1 74 ? -4.455 9.429 12.214 1.00 92.06 74 CYS A N 1
ATOM 586 C CA . CYS A 1 74 ? -3.002 9.329 12.325 1.00 92.06 74 CYS A CA 1
ATOM 587 C C . CYS A 1 74 ? -2.458 8.827 10.986 1.00 92.06 74 CYS A C 1
ATOM 589 O O . CYS A 1 74 ? -3.078 7.979 10.343 1.00 92.06 74 CYS A O 1
ATOM 591 N N . ASP A 1 75 ? -1.284 9.318 10.599 1.00 92.19 75 ASP A N 1
ATOM 592 C CA . ASP A 1 75 ? -0.598 8.893 9.384 1.00 92.19 75 ASP A CA 1
ATOM 593 C C . ASP A 1 75 ? 0.776 8.328 9.734 1.00 92.19 75 ASP A C 1
ATOM 595 O O . ASP A 1 75 ? 1.509 8.880 10.556 1.00 92.19 75 ASP A O 1
ATOM 599 N N . GLN A 1 76 ? 1.157 7.241 9.068 1.00 92.88 76 GLN A N 1
ATOM 600 C CA . GLN A 1 76 ? 2.472 6.631 9.223 1.00 92.88 76 GLN A CA 1
ATOM 601 C C . GLN A 1 76 ? 3.027 6.219 7.863 1.00 92.88 76 GLN A C 1
ATOM 603 O O . GLN A 1 76 ? 2.390 5.495 7.096 1.00 92.88 76 GLN A O 1
ATOM 608 N N . LEU A 1 77 ? 4.254 6.653 7.568 1.00 93.44 77 LEU A N 1
ATOM 609 C CA . LEU A 1 77 ? 4.970 6.216 6.376 1.00 93.44 77 LEU A CA 1
ATOM 610 C C . LEU A 1 77 ? 5.396 4.752 6.542 1.00 93.44 77 LEU A C 1
ATOM 612 O O . LEU A 1 77 ? 6.273 4.450 7.347 1.00 93.44 77 LEU A O 1
ATOM 616 N N . LEU A 1 78 ? 4.802 3.858 5.750 1.00 92.56 78 LEU A N 1
ATOM 617 C CA . LEU A 1 78 ? 5.121 2.428 5.796 1.00 92.56 78 LEU A CA 1
ATOM 618 C C . LEU A 1 78 ? 6.442 2.100 5.095 1.00 92.56 78 LEU A C 1
ATOM 620 O O . LEU A 1 78 ? 7.255 1.341 5.612 1.00 92.56 78 LEU A O 1
ATOM 624 N N . LEU A 1 79 ? 6.656 2.654 3.900 1.00 92.69 79 LEU A N 1
ATOM 625 C CA . LEU A 1 79 ? 7.835 2.366 3.093 1.00 92.69 79 LEU A CA 1
ATOM 626 C C . LEU A 1 79 ? 8.101 3.506 2.110 1.00 92.69 79 LEU A C 1
ATOM 628 O O . LEU A 1 79 ? 7.221 3.914 1.355 1.00 92.69 79 LEU A O 1
ATOM 632 N N . LYS A 1 80 ? 9.352 3.963 2.060 1.00 93.56 80 LYS A N 1
ATOM 633 C CA . LYS A 1 80 ? 9.876 4.786 0.967 1.00 93.56 80 LYS A CA 1
ATOM 634 C C . LYS A 1 80 ? 11.062 4.054 0.365 1.00 93.56 80 LYS A C 1
ATOM 636 O O . LYS A 1 80 ? 12.084 3.888 1.023 1.00 93.56 80 LYS A O 1
ATOM 641 N N . TYR A 1 81 ? 10.911 3.586 -0.869 1.00 91.38 81 TYR A N 1
ATOM 642 C CA . TYR A 1 81 ? 11.886 2.694 -1.484 1.00 91.38 81 TYR A CA 1
ATOM 643 C C . TYR A 1 81 ? 12.032 2.956 -2.980 1.00 91.38 81 TYR A C 1
ATOM 645 O O . TYR A 1 81 ? 11.054 3.245 -3.668 1.00 91.38 81 TYR A O 1
ATOM 653 N N . ASN A 1 82 ? 13.259 2.818 -3.482 1.00 89.19 82 ASN A N 1
ATOM 654 C CA . ASN A 1 82 ? 13.570 2.926 -4.902 1.00 89.19 82 ASN A CA 1
ATOM 655 C C . ASN A 1 82 ? 13.812 1.531 -5.477 1.00 89.19 82 ASN A C 1
ATOM 657 O O . ASN A 1 82 ? 14.828 0.895 -5.202 1.00 89.19 82 ASN A O 1
ATOM 661 N N . PHE A 1 83 ? 12.887 1.065 -6.309 1.00 85.81 83 PHE A N 1
ATOM 662 C CA . PHE A 1 83 ? 12.996 -0.233 -6.964 1.00 85.81 83 PHE A CA 1
ATOM 663 C C . PHE A 1 83 ? 13.829 -0.121 -8.250 1.00 85.81 83 PHE A C 1
ATOM 665 O O . PHE A 1 83 ? 13.346 0.363 -9.272 1.00 85.81 83 PHE A O 1
ATOM 672 N N . ALA A 1 84 ? 15.078 -0.594 -8.214 1.00 82.44 84 ALA A N 1
ATOM 673 C CA . ALA A 1 84 ? 15.951 -0.711 -9.384 1.00 82.44 84 ALA A CA 1
ATOM 674 C C . ALA A 1 84 ? 16.325 -2.183 -9.609 1.00 82.44 84 ALA A C 1
ATOM 676 O O . ALA A 1 84 ? 16.921 -2.808 -8.737 1.00 82.44 84 ALA A O 1
ATOM 677 N N . ASN A 1 85 ? 15.961 -2.748 -10.768 1.00 72.12 85 ASN A N 1
ATOM 678 C CA . ASN A 1 85 ? 16.113 -4.182 -11.060 1.00 72.12 85 ASN A CA 1
ATOM 679 C C . ASN A 1 85 ? 15.586 -5.080 -9.915 1.00 72.12 85 ASN A C 1
ATOM 681 O O . ASN A 1 85 ? 16.307 -5.901 -9.349 1.00 72.12 85 ASN A O 1
ATOM 685 N N . SER A 1 86 ? 14.320 -4.881 -9.545 1.00 72.12 86 SER A N 1
ATOM 686 C CA . SER A 1 86 ? 13.702 -5.431 -8.331 1.00 72.12 86 SER A CA 1
ATOM 687 C C . SER A 1 86 ? 13.265 -6.900 -8.423 1.00 72.12 86 SER A C 1
ATOM 689 O O . SER A 1 86 ? 12.523 -7.382 -7.568 1.00 72.12 86 SER A O 1
ATOM 691 N N . TYR A 1 87 ? 13.712 -7.644 -9.436 1.00 76.88 87 TYR A N 1
ATOM 692 C CA . TYR A 1 87 ? 13.404 -9.068 -9.553 1.00 76.88 87 TYR A CA 1
ATOM 693 C C . TYR A 1 87 ? 13.909 -9.839 -8.330 1.00 76.88 87 TYR A C 1
ATOM 695 O O . TYR A 1 87 ? 15.111 -9.895 -8.082 1.00 76.88 87 TYR A O 1
ATOM 703 N N . GLY A 1 88 ? 12.979 -10.416 -7.562 1.00 82.69 88 GLY A N 1
ATOM 704 C CA . GLY A 1 88 ? 13.294 -11.140 -6.327 1.00 82.69 88 GLY A CA 1
ATOM 705 C C . GLY A 1 88 ? 13.842 -10.263 -5.195 1.00 82.69 88 GLY A C 1
ATOM 706 O O . GLY A 1 88 ? 14.337 -10.797 -4.210 1.00 82.69 88 GLY A O 1
ATOM 707 N N . LYS A 1 89 ? 13.768 -8.932 -5.322 1.00 87.38 89 LYS A N 1
ATOM 708 C CA . LYS A 1 89 ? 14.283 -7.966 -4.341 1.00 87.38 89 LYS A CA 1
ATOM 709 C C . LYS A 1 89 ? 13.137 -7.080 -3.840 1.00 87.38 89 LYS A C 1
ATOM 711 O O . LYS A 1 89 ? 12.957 -5.975 -4.363 1.00 87.38 89 LYS A O 1
ATOM 716 N N . PRO A 1 90 ? 12.313 -7.578 -2.900 1.00 90.00 90 PRO A N 1
ATOM 717 C CA . PRO A 1 90 ? 11.244 -6.785 -2.310 1.00 90.00 90 PRO A CA 1
ATOM 718 C C . PRO A 1 90 ? 11.815 -5.675 -1.417 1.00 90.00 90 PRO A C 1
ATOM 720 O O . PRO A 1 90 ? 12.941 -5.761 -0.927 1.00 90.00 90 PRO A O 1
ATOM 723 N N . GLY A 1 91 ? 11.025 -4.622 -1.218 1.00 91.19 91 GLY A N 1
ATOM 724 C CA . GLY A 1 91 ? 11.284 -3.624 -0.186 1.00 91.19 91 GLY A CA 1
ATOM 725 C C . GLY A 1 91 ? 10.598 -4.071 1.099 1.00 91.19 91 GLY A C 1
ATOM 726 O O . GLY A 1 91 ? 9.396 -4.330 1.080 1.00 91.19 91 GLY A O 1
ATOM 727 N N . ASN A 1 92 ? 11.351 -4.149 2.192 1.00 93.38 92 ASN A N 1
ATOM 728 C CA . ASN A 1 92 ? 10.848 -4.584 3.492 1.00 93.38 92 ASN A CA 1
ATOM 729 C C . ASN A 1 92 ? 10.983 -3.435 4.496 1.00 93.38 92 ASN A C 1
ATOM 731 O O . ASN A 1 92 ? 11.972 -2.701 4.467 1.00 93.38 92 ASN A O 1
ATOM 735 N N . ALA A 1 93 ? 10.013 -3.303 5.395 1.00 93.75 93 ALA A N 1
ATOM 736 C CA . ALA A 1 93 ? 10.054 -2.359 6.505 1.00 93.75 93 ALA A CA 1
ATOM 737 C C . ALA A 1 93 ? 9.381 -2.972 7.735 1.00 93.75 93 ALA A C 1
ATOM 739 O O . ALA A 1 93 ? 8.412 -3.722 7.609 1.00 93.75 93 ALA A O 1
ATOM 740 N N . SER A 1 94 ? 9.894 -2.642 8.920 1.00 94.44 94 SER A N 1
ATOM 741 C CA . SER A 1 94 ? 9.227 -2.969 10.178 1.00 94.44 94 SER A CA 1
ATOM 742 C C . SER A 1 94 ? 8.043 -2.032 10.379 1.00 94.44 94 SER A C 1
ATOM 744 O O . SER A 1 94 ? 8.184 -0.815 10.259 1.00 94.44 94 SER A O 1
ATOM 746 N N . TYR A 1 95 ? 6.889 -2.595 10.719 1.00 91.81 95 TYR A N 1
ATOM 747 C CA . TYR A 1 95 ? 5.682 -1.838 11.018 1.00 91.81 95 TYR A CA 1
ATOM 748 C C . TYR A 1 95 ? 5.287 -2.045 12.476 1.00 91.81 95 TYR A C 1
ATOM 750 O O . TYR A 1 95 ? 5.140 -3.176 12.937 1.00 91.81 95 TYR A O 1
ATOM 758 N N . LEU A 1 96 ? 5.103 -0.937 13.188 1.00 92.88 96 LEU A N 1
ATOM 759 C CA . LEU A 1 96 ? 4.454 -0.911 14.490 1.00 92.88 96 LEU A CA 1
ATOM 760 C C . LEU A 1 96 ? 3.155 -0.116 14.348 1.00 92.88 96 LEU A C 1
ATOM 762 O O . LEU A 1 96 ? 3.222 1.018 13.870 1.00 92.88 96 LEU A O 1
ATOM 766 N N . PRO A 1 97 ? 2.005 -0.690 14.740 1.00 92.62 97 PRO A N 1
ATOM 767 C CA . PRO A 1 97 ? 0.728 0.010 14.771 1.00 92.62 97 PRO A CA 1
ATOM 768 C C . PRO A 1 97 ? 0.778 1.336 15.552 1.00 92.62 97 PRO A C 1
ATOM 770 O O . PRO A 1 97 ? 1.261 1.333 16.693 1.00 92.62 97 PRO A O 1
ATOM 773 N N . PRO A 1 98 ? 0.255 2.448 14.995 1.00 92.50 98 PRO A N 1
ATOM 774 C CA . PRO A 1 98 ? 0.126 3.704 15.727 1.00 92.50 98 PRO A CA 1
ATOM 775 C C . PRO A 1 98 ? -0.875 3.549 16.880 1.00 92.50 98 PRO A C 1
ATOM 777 O O . PRO A 1 98 ? -1.823 2.773 16.798 1.00 92.50 98 PRO A O 1
ATOM 780 N N . LYS A 1 99 ? -0.656 4.266 17.984 1.00 92.75 99 LYS A N 1
ATOM 781 C CA . LYS A 1 99 ? -1.517 4.195 19.187 1.00 92.75 99 LYS A CA 1
ATOM 782 C C . LYS A 1 99 ? -2.172 5.529 19.540 1.00 92.75 99 LYS A C 1
ATOM 784 O O . LYS A 1 99 ? -2.998 5.607 20.442 1.00 92.75 99 LYS A O 1
ATOM 789 N N . ASP A 1 100 ? -1.789 6.593 18.847 1.00 91.31 100 ASP A N 1
ATOM 790 C CA . ASP A 1 100 ? -2.218 7.970 19.076 1.00 91.31 100 ASP A CA 1
ATOM 791 C C . ASP A 1 100 ? -3.631 8.263 18.541 1.00 91.31 100 ASP A C 1
ATOM 793 O O . ASP A 1 100 ? -4.248 9.245 18.955 1.00 91.31 100 ASP A O 1
ATOM 797 N N . CYS A 1 101 ? -4.158 7.401 17.673 1.00 91.62 101 CYS A N 1
ATOM 798 C CA . CYS A 1 101 ? -5.471 7.482 17.016 1.00 91.62 101 CYS A CA 1
ATOM 799 C C . CYS A 1 101 ? -6.424 6.327 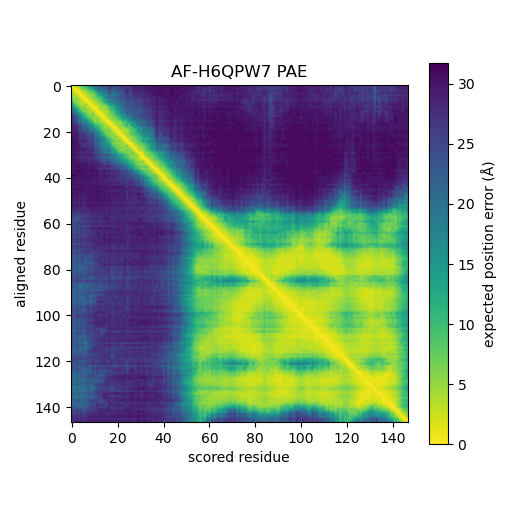17.389 1.00 91.62 101 CYS A C 1
ATOM 801 O O . CYS A 1 101 ? -7.447 6.138 16.736 1.00 91.62 101 CYS A O 1
ATOM 803 N N . GLY A 1 102 ? -6.095 5.549 18.423 1.00 92.12 102 GLY A N 1
ATOM 804 C CA . GLY A 1 102 ? -6.844 4.362 18.853 1.00 92.12 102 GLY A CA 1
ATOM 805 C C . GLY A 1 102 ? -5.913 3.183 19.126 1.00 92.12 102 GLY A C 1
ATOM 806 O O . GLY A 1 102 ? -4.762 3.196 18.687 1.00 92.12 102 GLY A O 1
ATOM 807 N N . GLN A 1 103 ? -6.385 2.172 19.861 1.00 93.38 103 GLN A N 1
ATOM 808 C CA . GLN A 1 103 ? -5.614 0.939 20.023 1.00 93.38 103 GLN A CA 1
ATOM 809 C C . GLN A 1 103 ? -5.658 0.110 18.728 1.00 93.38 103 GLN A C 1
ATOM 811 O O . GLN A 1 103 ? -6.646 0.174 17.989 1.00 93.38 103 GLN A O 1
ATOM 816 N N . PRO A 1 104 ? -4.610 -0.680 18.430 1.00 92.25 104 PRO A N 1
ATOM 817 C CA . PRO A 1 104 ? -4.612 -1.556 17.264 1.00 92.25 104 PRO A CA 1
ATOM 818 C C . PRO A 1 104 ? -5.793 -2.533 17.318 1.00 92.25 104 PRO A C 1
ATOM 820 O O . PRO A 1 104 ? -5.882 -3.337 18.242 1.00 92.25 104 PRO A O 1
ATOM 823 N N . GLY A 1 105 ? -6.678 -2.458 16.323 1.00 89.81 105 GLY A N 1
ATOM 824 C CA . GLY A 1 105 ? -7.913 -3.251 16.254 1.00 89.81 105 GLY A CA 1
ATOM 825 C C . GLY A 1 105 ? -9.201 -2.446 16.453 1.00 8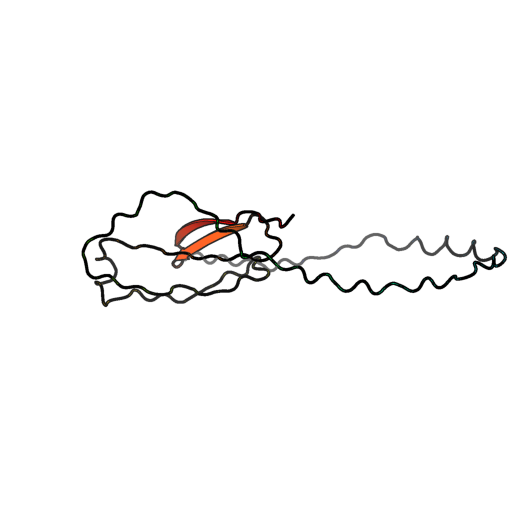9.81 105 GLY A C 1
ATOM 826 O O . G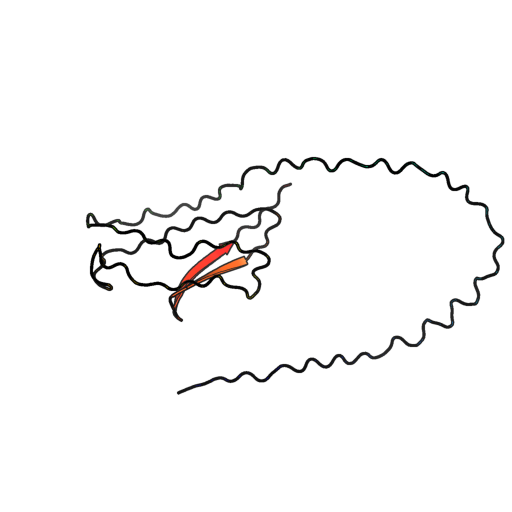LY A 1 105 ? -10.238 -2.867 15.953 1.00 89.81 105 GLY A O 1
ATOM 827 N N . ASP A 1 106 ? -9.127 -1.262 17.066 1.00 91.31 106 ASP A N 1
ATOM 828 C CA . ASP A 1 106 ? -10.306 -0.425 17.352 1.00 91.31 106 ASP A CA 1
ATOM 829 C C . ASP A 1 106 ? -10.557 0.656 16.286 1.00 91.31 106 ASP A C 1
ATOM 831 O O . ASP A 1 106 ? -11.463 1.484 16.409 1.00 91.31 106 ASP A O 1
ATOM 835 N N . TRP A 1 107 ? -9.738 0.702 15.234 1.00 91.69 107 TRP A N 1
ATOM 836 C CA . TRP A 1 107 ? -9.882 1.704 14.184 1.00 91.69 107 TRP A CA 1
ATOM 837 C C . TRP A 1 107 ? -11.107 1.420 13.314 1.00 91.69 107 TRP A C 1
ATOM 839 O O . TRP A 1 107 ? -11.268 0.329 12.773 1.00 91.69 107 TRP A O 1
ATOM 849 N N . ALA A 1 108 ? -11.924 2.448 13.094 1.00 91.06 108 ALA A N 1
ATOM 850 C CA . ALA A 1 108 ? -13.092 2.354 12.221 1.00 91.06 108 ALA A CA 1
ATOM 851 C C . ALA A 1 108 ? -12.734 2.281 10.722 1.00 91.06 108 ALA A C 1
ATOM 853 O O . ALA A 1 108 ? -13.548 1.836 9.918 1.00 91.06 108 ALA A O 1
ATOM 854 N N . SER A 1 109 ? -11.544 2.748 10.326 1.00 91.25 109 SER A N 1
ATOM 855 C CA . SER A 1 109 ? -11.077 2.713 8.937 1.00 91.25 109 SER A CA 1
ATOM 856 C C . SER A 1 109 ? -9.550 2.741 8.870 1.00 91.25 109 SER A C 1
ATOM 858 O O . SER A 1 109 ? -8.903 3.406 9.679 1.00 91.25 109 SER A O 1
ATOM 860 N N . VAL A 1 110 ? -8.986 2.033 7.889 1.00 91.12 110 VAL A N 1
ATOM 861 C CA . VAL A 1 110 ? -7.553 2.035 7.565 1.00 91.12 110 VAL A CA 1
ATOM 862 C C . VAL A 1 110 ? -7.409 2.338 6.080 1.00 91.12 110 VAL A C 1
ATOM 864 O O . VAL A 1 110 ? -7.902 1.593 5.234 1.00 91.12 110 VAL A O 1
ATOM 867 N N . ILE A 1 111 ? -6.730 3.439 5.760 1.00 90.31 111 ILE A N 1
ATOM 868 C CA . ILE A 1 111 ? -6.586 3.935 4.389 1.00 90.31 111 ILE A CA 1
ATOM 869 C C . ILE A 1 111 ? -5.122 3.822 3.977 1.00 90.31 111 ILE A C 1
ATOM 871 O O . ILE A 1 111 ? -4.228 4.329 4.651 1.00 90.31 111 ILE A O 1
ATOM 875 N N . PHE A 1 112 ? -4.878 3.160 2.849 1.00 89.50 112 PHE A N 1
ATOM 876 C CA . PHE A 1 112 ? -3.542 2.995 2.292 1.00 89.50 112 PHE A CA 1
ATOM 877 C C . PHE A 1 112 ? -3.311 3.977 1.141 1.00 89.50 112 PHE A C 1
ATOM 879 O O . PHE A 1 112 ? -3.933 3.867 0.085 1.00 89.50 112 PHE A O 1
ATOM 886 N N . ASN A 1 113 ? -2.381 4.913 1.340 1.00 90.00 113 ASN A N 1
ATOM 887 C CA . ASN A 1 113 ? -1.963 5.866 0.316 1.00 90.00 113 ASN A CA 1
ATOM 888 C C . ASN A 1 113 ? -0.681 5.391 -0.370 1.00 90.00 113 ASN A C 1
ATOM 890 O O . ASN A 1 113 ? 0.355 5.214 0.272 1.00 90.00 113 ASN A O 1
ATOM 894 N N . LEU A 1 114 ? -0.742 5.234 -1.693 1.00 87.38 114 LEU A N 1
ATOM 895 C CA . LEU A 1 114 ? 0.379 4.778 -2.504 1.00 87.38 114 LEU A CA 1
ATOM 896 C C . LEU A 1 114 ? 0.709 5.777 -3.609 1.00 87.38 114 LEU A C 1
ATOM 898 O O . LEU A 1 114 ? -0.085 6.006 -4.518 1.00 87.38 114 LEU A O 1
ATOM 902 N N . THR A 1 115 ? 1.939 6.282 -3.576 1.00 87.81 115 THR A N 1
ATOM 903 C CA . THR A 1 115 ? 2.500 7.113 -4.641 1.00 87.81 115 THR A CA 1
ATOM 904 C C . THR A 1 115 ? 3.679 6.384 -5.265 1.00 87.81 115 THR A C 1
ATOM 906 O O . THR A 1 115 ? 4.695 6.159 -4.608 1.00 87.81 115 THR A O 1
ATOM 909 N N . ILE A 1 116 ? 3.554 6.023 -6.543 1.00 85.75 116 ILE A N 1
ATOM 910 C CA . ILE A 1 116 ? 4.623 5.384 -7.315 1.00 85.75 116 ILE A CA 1
ATOM 911 C C . ILE A 1 116 ? 4.979 6.275 -8.496 1.00 85.75 116 ILE A C 1
ATOM 913 O O . ILE A 1 116 ? 4.124 6.635 -9.302 1.00 85.75 116 ILE A O 1
ATOM 917 N N . THR A 1 117 ? 6.272 6.552 -8.634 1.00 84.62 117 THR A N 1
ATOM 918 C CA . THR A 1 117 ? 6.831 7.216 -9.809 1.00 84.62 117 THR A CA 1
ATOM 919 C C . THR A 1 117 ? 7.664 6.217 -10.584 1.00 84.62 117 THR A C 1
ATOM 921 O O . THR A 1 117 ? 8.458 5.474 -10.007 1.00 84.62 117 THR A O 1
ATOM 924 N N . SER A 1 118 ? 7.507 6.214 -11.905 1.00 79.81 118 SER A N 1
ATOM 925 C CA . SER A 1 118 ? 8.292 5.354 -12.771 1.00 79.81 118 SER A CA 1
ATOM 926 C C . SER A 1 118 ? 9.017 6.140 -13.849 1.00 79.81 118 SER A C 1
ATOM 928 O O . SER A 1 118 ? 8.450 7.033 -14.474 1.00 79.81 118 SER A O 1
ATOM 930 N N . ILE A 1 119 ? 10.292 5.810 -14.052 1.00 78.56 119 ILE A N 1
ATOM 931 C CA . ILE A 1 119 ? 11.182 6.512 -14.974 1.00 78.56 119 ILE A CA 1
ATOM 932 C C . ILE A 1 119 ? 11.863 5.484 -15.880 1.00 78.56 119 ILE A C 1
ATOM 934 O O . ILE A 1 119 ? 12.458 4.518 -15.405 1.00 78.56 119 ILE A O 1
ATOM 938 N N . GLY A 1 120 ? 11.825 5.720 -17.193 1.00 78.38 120 GLY A N 1
ATOM 939 C CA . GLY A 1 120 ? 12.470 4.867 -18.194 1.00 78.38 120 GLY A CA 1
ATOM 940 C C . GLY A 1 120 ? 11.567 3.761 -18.746 1.00 78.38 120 GLY A C 1
ATOM 941 O O . GLY A 1 120 ? 10.342 3.858 -18.698 1.00 78.38 120 GLY A O 1
ATOM 942 N N . LYS A 1 121 ? 12.181 2.724 -19.332 1.00 74.38 121 LYS A N 1
ATOM 943 C CA . LYS A 1 121 ? 11.455 1.606 -19.948 1.00 74.38 121 LYS A CA 1
ATOM 944 C C . LYS A 1 121 ? 10.904 0.697 -18.860 1.00 74.38 121 LYS A C 1
ATOM 946 O O . LYS A 1 121 ? 11.670 0.007 -18.192 1.00 74.38 121 LYS A O 1
ATOM 951 N N . GLN A 1 122 ? 9.586 0.665 -18.747 1.00 72.75 122 GLN A N 1
ATOM 952 C CA . GLN A 1 122 ? 8.910 -0.242 -17.835 1.00 72.75 122 GLN A CA 1
ATOM 953 C C . GLN A 1 122 ? 8.257 -1.391 -18.573 1.00 72.75 122 GLN A C 1
ATOM 955 O O . GLN A 1 122 ? 7.772 -1.250 -19.697 1.00 72.75 122 GLN A O 1
ATOM 960 N N . TYR A 1 123 ? 8.268 -2.534 -17.910 1.00 74.88 123 TYR A N 1
ATOM 961 C CA . TYR A 1 123 ? 7.511 -3.709 -18.302 1.00 74.88 123 TYR A CA 1
ATOM 962 C C . TYR A 1 123 ? 6.343 -3.856 -17.339 1.00 74.88 123 TYR A C 1
ATOM 964 O O . TYR A 1 123 ? 6.395 -3.326 -16.231 1.00 74.88 123 TYR A O 1
ATOM 972 N N . ASP A 1 124 ? 5.315 -4.582 -17.757 1.00 78.94 124 ASP A N 1
ATOM 973 C CA . ASP A 1 124 ? 4.251 -4.957 -16.839 1.00 78.94 124 ASP A CA 1
ATOM 974 C C . ASP A 1 124 ? 4.825 -5.849 -15.723 1.00 78.94 124 ASP A C 1
ATOM 976 O O . ASP A 1 124 ? 5.513 -6.843 -15.989 1.00 78.94 124 ASP A O 1
ATOM 980 N N . ARG A 1 125 ? 4.630 -5.433 -14.471 1.00 81.31 125 ARG A N 1
ATOM 981 C CA . ARG A 1 125 ? 5.088 -6.119 -13.261 1.00 81.31 125 ARG A CA 1
ATOM 982 C C . ARG A 1 125 ? 3.946 -6.199 -12.277 1.00 81.31 125 ARG A C 1
ATOM 984 O O . ARG A 1 125 ? 3.299 -5.197 -11.999 1.00 81.31 125 ARG A O 1
ATOM 991 N N . LEU A 1 126 ? 3.786 -7.368 -11.670 1.00 86.12 126 LEU A N 1
ATOM 992 C CA . LEU A 1 126 ? 2.885 -7.539 -10.541 1.00 86.12 126 LEU A CA 1
ATOM 993 C C . LEU A 1 126 ? 3.514 -6.932 -9.283 1.00 86.12 126 LEU A C 1
ATOM 995 O O . LEU A 1 126 ? 4.591 -7.350 -8.853 1.00 86.12 126 LEU A O 1
ATOM 999 N N . GLY A 1 127 ? 2.827 -5.956 -8.699 1.00 87.81 127 GLY A N 1
ATOM 1000 C CA . GLY A 1 127 ? 3.096 -5.440 -7.365 1.00 87.81 127 GLY A CA 1
ATOM 1001 C C . GLY A 1 127 ? 2.238 -6.180 -6.344 1.00 87.81 127 GLY A C 1
ATOM 1002 O O . GLY A 1 127 ? 1.050 -6.404 -6.574 1.00 87.81 127 GLY A O 1
ATOM 1003 N N . ARG A 1 128 ? 2.838 -6.578 -5.224 1.00 91.19 128 ARG A N 1
ATOM 1004 C CA . ARG A 1 128 ? 2.150 -7.236 -4.107 1.00 91.19 128 ARG A CA 1
ATOM 1005 C C . ARG A 1 128 ? 2.653 -6.637 -2.803 1.00 91.19 128 ARG A C 1
ATOM 1007 O O . ARG A 1 128 ? 3.859 -6.435 -2.662 1.00 91.19 128 ARG A O 1
ATOM 1014 N N . LEU A 1 129 ? 1.737 -6.359 -1.886 1.00 91.94 129 LEU A N 1
ATOM 1015 C CA . LEU A 1 129 ? 2.031 -5.881 -0.541 1.00 91.94 129 LEU A CA 1
ATOM 1016 C C . LEU A 1 129 ? 1.585 -6.935 0.466 1.00 91.94 129 LEU A C 1
ATOM 1018 O O . LEU A 1 129 ? 0.436 -7.383 0.443 1.00 91.94 129 LEU A O 1
ATOM 1022 N N . TYR A 1 130 ? 2.504 -7.285 1.356 1.00 93.19 130 TYR A N 1
ATOM 1023 C CA . TYR A 1 130 ? 2.278 -8.230 2.436 1.00 93.19 130 TYR A CA 1
ATOM 1024 C C . TYR A 1 130 ? 2.451 -7.522 3.774 1.00 93.19 130 TYR A C 1
ATOM 1026 O O . TYR A 1 130 ? 3.380 -6.729 3.941 1.00 93.19 130 TYR A O 1
ATOM 1034 N N . LEU A 1 131 ? 1.567 -7.829 4.719 1.00 92.31 131 LEU A N 1
ATOM 1035 C CA . LEU A 1 131 ? 1.769 -7.543 6.131 1.00 92.31 131 LEU A CA 1
ATOM 1036 C C . LEU A 1 131 ? 2.004 -8.881 6.829 1.00 92.31 131 LEU A C 1
ATOM 1038 O O . LEU A 1 131 ? 1.104 -9.719 6.891 1.00 92.31 131 LEU A O 1
ATOM 1042 N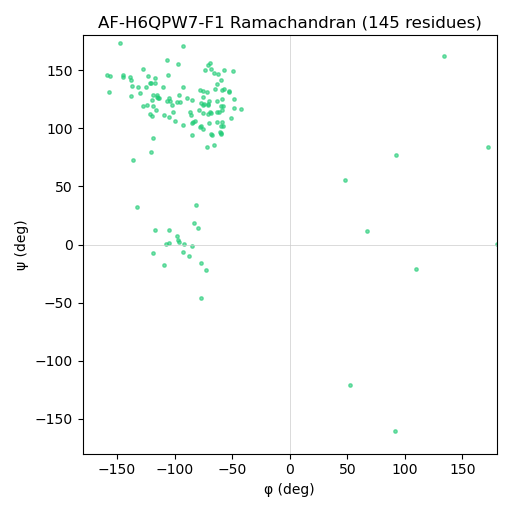 N . ASN A 1 132 ? 3.231 -9.094 7.307 1.00 90.81 132 ASN A N 1
ATOM 1043 C CA . ASN A 1 132 ? 3.727 -10.422 7.673 1.00 90.81 132 ASN A CA 1
ATOM 1044 C C . ASN A 1 132 ? 3.521 -11.407 6.505 1.00 90.81 132 ASN A C 1
ATOM 1046 O O . ASN A 1 132 ? 3.998 -11.147 5.403 1.00 90.81 132 ASN A O 1
ATOM 1050 N N . ASP A 1 133 ? 2.776 -12.489 6.725 1.00 93.69 133 ASP A N 1
ATOM 1051 C CA . ASP A 1 133 ? 2.510 -13.525 5.721 1.00 93.69 133 ASP A CA 1
ATOM 1052 C C . ASP A 1 133 ? 1.155 -13.351 5.005 1.00 93.69 133 ASP A C 1
ATOM 1054 O O . ASP A 1 133 ? 0.738 -14.219 4.237 1.00 93.69 133 ASP A O 1
ATOM 1058 N N . ILE A 1 134 ? 0.450 -12.236 5.239 1.00 94.75 134 ILE A N 1
ATOM 1059 C CA . ILE A 1 134 ? -0.880 -11.970 4.675 1.00 94.75 134 ILE A CA 1
ATOM 1060 C C . ILE A 1 134 ? -0.764 -10.958 3.536 1.00 94.75 134 ILE A C 1
ATOM 1062 O O . ILE A 1 1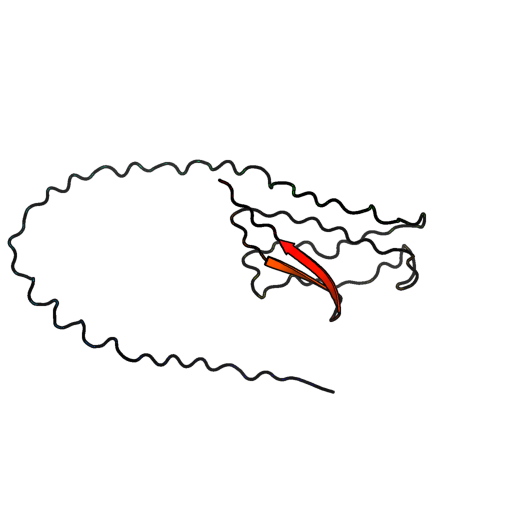34 ? -0.278 -9.842 3.723 1.00 94.75 134 ILE A O 1
ATOM 1066 N N . GLU A 1 135 ? -1.235 -11.335 2.347 1.00 94.88 135 GLU A N 1
ATOM 1067 C CA . GLU A 1 135 ? -1.353 -10.406 1.222 1.00 94.88 135 GLU A CA 1
ATOM 1068 C C . GLU A 1 135 ? -2.533 -9.464 1.453 1.00 94.88 135 GLU A C 1
ATOM 1070 O O . GLU A 1 135 ? -3.671 -9.912 1.574 1.00 94.88 135 GLU A O 1
ATOM 1075 N N . ILE A 1 136 ? -2.265 -8.162 1.487 1.00 93.06 136 ILE A N 1
ATOM 1076 C CA . ILE A 1 136 ? -3.294 -7.143 1.736 1.00 93.06 136 ILE A CA 1
ATOM 1077 C C . ILE A 1 136 ? -3.616 -6.316 0.491 1.00 93.06 136 ILE A C 1
ATOM 1079 O O . ILE A 1 136 ? -4.649 -5.654 0.441 1.00 93.06 136 ILE A O 1
ATOM 1083 N N . TRP A 1 137 ? -2.745 -6.338 -0.525 1.00 91.38 137 TRP A N 1
ATOM 1084 C CA . TRP A 1 137 ? -2.958 -5.579 -1.754 1.00 91.38 137 TRP A CA 1
ATOM 1085 C C . TRP A 1 137 ? -2.151 -6.118 -2.942 1.00 91.38 137 TRP A C 1
ATOM 1087 O O . TRP A 1 137 ? -1.007 -6.558 -2.791 1.00 91.38 137 TRP A O 1
ATOM 1097 N N . ARG A 1 138 ? -2.733 -6.020 -4.145 1.00 91.38 138 ARG A N 1
ATOM 1098 C CA . ARG A 1 138 ? -2.142 -6.444 -5.422 1.00 91.38 138 ARG A CA 1
ATOM 1099 C C . ARG A 1 138 ? -2.408 -5.411 -6.516 1.00 91.38 138 ARG A C 1
ATOM 1101 O O . ARG A 1 138 ? -3.504 -4.868 -6.604 1.00 91.38 138 ARG A O 1
ATOM 1108 N N . THR A 1 139 ? -1.424 -5.187 -7.383 1.00 86.50 139 THR A N 1
ATOM 1109 C CA . THR A 1 139 ? -1.527 -4.305 -8.556 1.00 86.50 139 THR A CA 1
ATOM 1110 C C . THR A 1 139 ? -0.669 -4.803 -9.718 1.00 86.50 139 THR A C 1
ATOM 1112 O O . THR A 1 139 ? 0.145 -5.714 -9.551 1.00 86.50 139 THR A O 1
ATOM 1115 N N . SER A 1 140 ? -0.788 -4.156 -10.875 1.00 84.25 140 SER A N 1
ATOM 1116 C CA . SER A 1 140 ? 0.159 -4.265 -11.981 1.00 84.25 140 SER A CA 1
ATOM 1117 C C . SER A 1 140 ? 0.707 -2.888 -12.369 1.00 84.25 140 SER A C 1
ATOM 1119 O O . SER A 1 140 ? 0.016 -1.871 -12.291 1.00 84.25 140 SER A O 1
ATOM 1121 N N . THR A 1 141 ? 1.977 -2.819 -12.767 1.00 76.75 141 THR A N 1
ATOM 1122 C CA . THR A 1 141 ? 2.570 -1.572 -13.257 1.00 76.75 141 THR A CA 1
ATOM 1123 C C . THR A 1 141 ? 2.283 -1.404 -14.741 1.00 76.75 141 THR A C 1
ATOM 1125 O O . THR A 1 141 ? 2.675 -2.238 -15.552 1.00 76.75 141 THR A O 1
ATOM 1128 N N . GLY A 1 142 ? 1.683 -0.280 -15.127 1.00 70.81 142 GLY A N 1
ATOM 1129 C CA . GLY A 1 142 ? 1.493 0.041 -16.539 1.00 70.81 142 GLY A CA 1
ATOM 1130 C C . GLY A 1 142 ? 2.820 0.139 -17.303 1.00 70.81 142 GLY A C 1
ATOM 1131 O O . GLY A 1 142 ? 3.815 0.683 -16.816 1.00 70.81 142 GLY A O 1
ATOM 1132 N N . LYS A 1 143 ? 2.832 -0.357 -18.543 1.00 65.00 143 LYS A N 1
ATOM 1133 C CA . LYS A 1 143 ? 3.947 -0.149 -19.472 1.00 65.00 143 LYS A CA 1
ATOM 1134 C C . LYS A 1 143 ? 3.970 1.309 -19.921 1.00 65.00 143 LYS A C 1
ATOM 1136 O O . LYS A 1 143 ? 3.046 1.762 -20.590 1.00 65.00 143 LYS A O 1
ATOM 1141 N N . TYR A 1 144 ? 5.073 2.003 -19.660 1.00 59.34 144 TYR A N 1
ATOM 1142 C CA . TYR A 1 144 ? 5.336 3.312 -20.251 1.00 59.34 144 TYR A CA 1
ATOM 1143 C C . TYR A 1 144 ? 6.416 3.211 -21.337 1.00 59.34 144 TYR A C 1
ATOM 1145 O O . TYR A 1 144 ? 7.519 2.712 -21.097 1.00 59.34 144 TYR A O 1
ATOM 1153 N N . ARG A 1 145 ? 6.090 3.658 -22.556 1.00 51.66 145 ARG A N 1
ATOM 1154 C CA . ARG A 1 145 ? 7.033 3.822 -23.671 1.00 51.66 145 ARG A CA 1
ATOM 1155 C C . ARG A 1 145 ? 7.018 5.297 -24.056 1.00 51.66 145 ARG A C 1
ATOM 1157 O O . ARG A 1 145 ? 6.023 5.756 -24.604 1.00 51.66 145 ARG A O 1
ATOM 1164 N N . ILE A 1 146 ? 8.113 6.006 -23.789 1.00 50.53 146 ILE A N 1
ATOM 1165 C CA . ILE A 1 146 ? 8.379 7.283 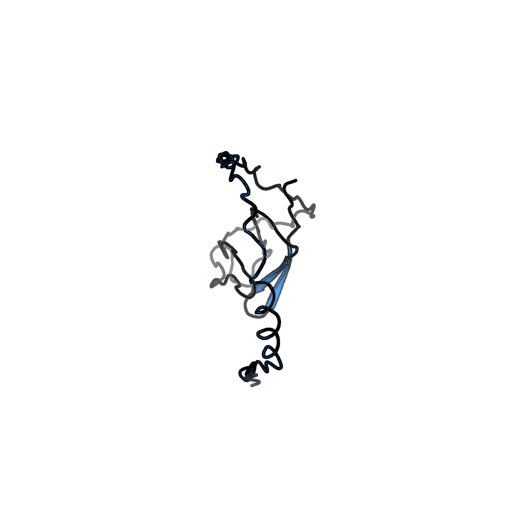-24.460 1.00 50.53 146 ILE A CA 1
ATOM 1166 C C . ILE A 1 146 ? 8.538 6.923 -25.943 1.00 50.53 146 ILE A C 1
ATOM 1168 O O . ILE A 1 146 ? 9.411 6.112 -26.273 1.00 50.53 146 ILE A O 1
ATOM 1172 N N . LYS A 1 147 ? 7.612 7.384 -26.785 1.00 45.22 147 LYS A N 1
ATOM 1173 C CA . LYS A 1 147 ? 7.812 7.381 -28.236 1.00 45.22 147 LYS A CA 1
ATOM 1174 C C . LYS A 1 147 ? 8.715 8.547 -28.599 1.00 45.22 147 LYS A C 1
ATOM 1176 O O . LYS A 1 147 ? 8.540 9.612 -27.970 1.00 45.22 147 LYS A O 1
#

InterPro domains:
  IPR021102 Peptide-N4-(N-acetyl-beta-glucosaminyl)asparagine amidase A [PTHR31104] (46-143)
  IPR056948 Peptide N-acetyl-beta-D-glucosaminyl asparaginase amidase A, N-terminal [PF12222] (71-143)

Secondary structure (DSSP, 8-state):
----PPPP-----------SGGGSSGGG------------------------PPPPP------PPP---SSPP----------SS-TT-----------TTS-TT--S-----------S-----EEEEEETTEEEEEEEPPP----

Mean predicted aligned error: 17.84 Å

Sequence (147 aa):
MLRREYPPLKLGFFLPGMITILLSCITFLNLPPTILGHGRSPSKLQTRQIVVRPNALRNFEIREPPVVPRSKACDQLLLKYNFANSYGKPGNASYLPPKDCGQPGDWASVIFNLTITSIGKQYDRLGRLYLNDIEIWRTSTGKYRIK

Solvent-accessible surface area (backbone atoms only — not comparable to full-atom values): 11311 Å² total; per-residue (Å²): 142,84,85,82,83,79,80,84,84,81,84,78,84,83,83,84,85,89,84,77,80,84,77,76,71,77,82,72,85,82,70,83,86,75,84,73,79,78,77,78,71,78,79,74,79,72,73,76,73,81,75,80,73,73,76,68,80,82,83,81,80,93,69,83,80,78,86,75,75,98,61,71,78,77,89,78,90,70,80,89,81,84,84,70,86,44,81,94,51,80,88,83,68,88,84,76,81,69,64,92,50,39,58,85,85,70,60,92,71,87,86,87,86,84,88,86,88,71,83,72,88,45,62,76,42,82,45,76,42,62,62,86,93,42,79,78,47,77,51,70,41,75,65,45,75,91,126

Foldseek 3Di:
DDDDDDDDDDDDDDDPDPPDPPPPPPPPPDDDDDPPPPPPDPPPPPPPPPPPFPFFDDDDDDDDDDDDDPFDDDDDDFDDDDDDVCVVPDGDDDDDDDPPRHDVPPDPDDDDDDDDGDDDFDDWDKDWDDDVPDTDDIDIDDTDDDD

Radius of gyration: 29.31 Å; Cα contacts (8 Å, |Δi|>4): 70; chains: 1; bounding box: 62×47×73 Å

pLDDT: mean 71.48, std 19.65, range [32.5, 94.88]